Protein AF-U9TW60-F1 (afdb_monomer)

Secondary structure (DSSP, 8-state):
-------PPP-------HHHHHHHHHHHHHHHHHHHHHHHHHHHHHHHHHHHHHHHHHHHHHHHHHHHH-TTS--------TT--SPPPPP-GGGGT--TTTT--B-TTT-SBP-EE-TTTTT-EE-HHHHH-

Mean predicted aligned error: 20.77 Å

Sequence (133 aa):
MTEFLGEEFTPSNKNFDENDDATRLIKEIQDEINLESKYKDNLYELKEKKEQDFIELEKRYKEFKIHATNENISNKNNISISSLGPPPKPIDLSEFGLDDYDLNNWCCICNEDAIIKCRDCDGDLYCQSCFNE

Foldseek 3Di:
DDDDDDDDDDDPPPPPPVVVVVVVVVVVVVVVVVVCVVCVVVVVVVVVVVVVVVVVVVVVVVVVVVVVVPVPDDDPPDPPPVDPPDDDDPDDVVVVVDDPLNVQQAQPPPRDGFDDFDPVVVRHTHHPVVVVD

Organism: Rhizophagus irregularis (strain DAOM 181602 / DAOM 197198 / MUCL 43194) (NCBI:txid747089)

pLDDT: mean 77.1, std 18.36, range [36.38, 97.0]

Radius of gyration: 37.61 Å; Cα contacts (8 Å, |Δi|>4): 54; chains: 1; bounding box: 80×49×111 Å

Solvent-accessible surface area (backbone atoms only — not comparable to full-atom values): 8526 Å² total; per-residue (Å²): 143,83,85,80,92,75,84,80,81,81,81,82,80,74,78,77,57,62,66,58,55,54,50,50,52,53,49,53,53,52,53,50,52,51,51,48,62,70,45,46,61,60,52,49,53,52,50,52,50,52,51,50,55,50,54,52,50,52,52,52,50,51,51,51,52,49,57,70,69,51,80,80,69,85,81,90,68,91,67,90,72,87,74,76,66,81,78,80,73,81,78,61,60,68,80,73,68,56,49,86,70,68,74,60,56,38,10,80,87,78,66,46,71,31,83,43,67,38,80,90,56,88,56,44,34,24,26,79,64,77,69,72,107

Structure (mmCIF, N/CA/C/O backbone):
data_AF-U9TW60-F1
#
_entry.id   AF-U9TW60-F1
#
loop_
_atom_site.group_PDB
_atom_site.id
_atom_site.type_symbol
_atom_site.label_atom_id
_atom_site.label_alt_id
_atom_site.label_comp_id
_atom_site.label_asym_id
_atom_site.label_entity_id
_atom_site.label_seq_id
_atom_site.pdbx_PDB_ins_code
_atom_site.Cartn_x
_atom_site.Cartn_y
_atom_site.Cartn_z
_atom_site.occupancy
_atom_site.B_iso_or_equiv
_atom_site.auth_seq_id
_atom_site.auth_comp_id
_atom_site.auth_asym_id
_atom_site.auth_atom_id
_atom_site.pdbx_PDB_model_num
ATOM 1 N N . MET A 1 1 ? 51.961 2.702 -69.662 1.00 38.69 1 MET A N 1
ATOM 2 C CA . MET A 1 1 ? 51.393 3.959 -69.136 1.00 38.69 1 MET A CA 1
ATOM 3 C C . MET A 1 1 ? 50.435 3.551 -68.030 1.00 38.69 1 MET A C 1
ATOM 5 O O . MET A 1 1 ? 49.269 3.297 -68.286 1.00 38.69 1 MET A O 1
ATOM 9 N N . THR A 1 2 ? 50.990 3.327 -66.846 1.00 44.88 2 THR A N 1
ATOM 10 C CA . THR A 1 2 ? 50.302 2.863 -65.636 1.00 44.88 2 THR A CA 1
ATOM 11 C C . THR A 1 2 ? 51.109 3.391 -64.468 1.00 44.88 2 THR A C 1
ATOM 13 O O . THR A 1 2 ? 52.298 3.105 -64.436 1.00 44.88 2 THR A O 1
ATOM 16 N N . GLU A 1 3 ? 50.470 4.138 -63.571 1.00 41.22 3 GLU A N 1
ATOM 17 C CA . GLU A 1 3 ? 50.718 4.155 -62.119 1.00 41.22 3 GLU A CA 1
ATOM 18 C C . GLU A 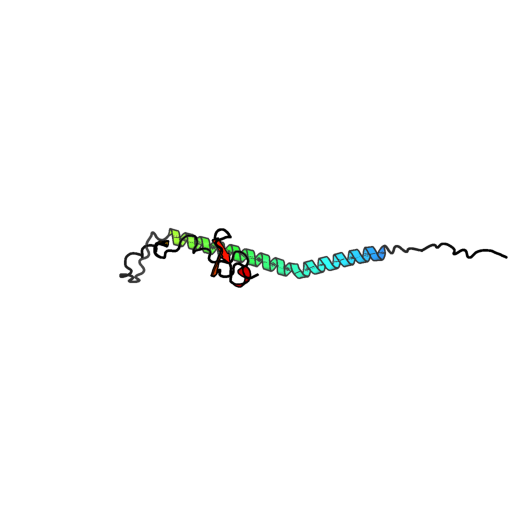1 3 ? 49.690 5.125 -61.500 1.00 41.22 3 GLU A C 1
ATOM 20 O O . GLU A 1 3 ? 49.639 6.294 -61.863 1.00 41.22 3 GLU A O 1
ATOM 25 N N . PHE A 1 4 ? 48.592 4.604 -60.944 1.00 36.38 4 PHE A N 1
ATOM 26 C CA . PHE A 1 4 ? 48.391 4.166 -59.550 1.00 36.38 4 PHE A CA 1
ATOM 27 C C . PHE A 1 4 ? 48.118 5.357 -58.610 1.00 36.38 4 PHE A C 1
ATOM 29 O O . PHE A 1 4 ? 49.025 6.071 -58.198 1.00 36.38 4 PHE A O 1
ATOM 36 N N . LEU A 1 5 ? 46.831 5.569 -58.304 1.00 48.19 5 LEU A N 1
ATOM 37 C CA . LEU A 1 5 ? 46.342 6.508 -57.292 1.00 48.19 5 LEU A CA 1
ATOM 38 C C . LEU A 1 5 ? 46.751 5.991 -55.905 1.00 48.19 5 LEU A C 1
ATOM 40 O O . LEU A 1 5 ? 46.141 5.058 -55.389 1.00 48.19 5 LEU A O 1
ATOM 44 N N . GLY A 1 6 ? 47.805 6.570 -55.333 1.00 42.38 6 GLY A N 1
ATOM 45 C CA . GLY A 1 6 ? 48.155 6.404 -53.926 1.00 42.38 6 GLY A CA 1
ATOM 46 C C . GLY A 1 6 ? 47.507 7.511 -53.101 1.00 42.38 6 GLY A C 1
ATOM 47 O O . GLY A 1 6 ? 47.947 8.655 -53.160 1.00 42.38 6 GLY A O 1
ATOM 48 N N . GLU A 1 7 ? 46.456 7.177 -52.355 1.00 47.22 7 GLU A N 1
ATOM 49 C CA . GLU A 1 7 ? 45.960 8.000 -51.250 1.00 47.22 7 GLU A CA 1
ATOM 50 C C . GLU A 1 7 ? 47.011 7.994 -50.132 1.00 47.22 7 GLU A C 1
ATOM 52 O O . GLU A 1 7 ? 47.305 6.949 -49.545 1.00 47.22 7 GLU A O 1
ATOM 57 N N . GLU A 1 8 ? 47.618 9.149 -49.855 1.00 45.94 8 GLU A N 1
ATOM 58 C CA . GLU A 1 8 ? 48.564 9.287 -48.751 1.00 45.94 8 GLU A CA 1
ATOM 59 C C . GLU A 1 8 ? 47.836 9.295 -47.400 1.00 45.94 8 GLU A C 1
ATOM 61 O O . GLU A 1 8 ? 46.918 10.074 -47.138 1.00 45.94 8 GLU A O 1
ATOM 66 N N . PHE A 1 9 ? 48.287 8.383 -46.542 1.00 41.06 9 PHE A N 1
ATOM 67 C CA . 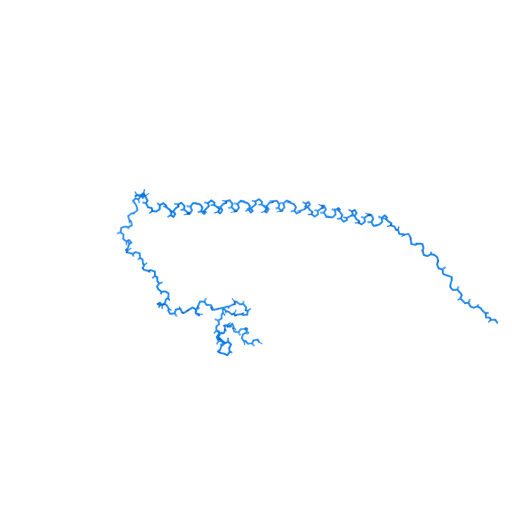PHE A 1 9 ? 47.894 8.214 -45.152 1.00 41.06 9 PHE A CA 1
ATOM 68 C C . PHE A 1 9 ? 48.180 9.470 -44.306 1.00 41.06 9 PHE A C 1
ATOM 70 O O . PHE A 1 9 ? 49.203 10.135 -44.436 1.00 41.06 9 PHE A O 1
ATOM 77 N N . THR A 1 10 ? 47.255 9.736 -43.385 1.00 45.56 10 THR A N 1
ATOM 78 C CA . THR A 1 10 ? 47.138 10.906 -42.499 1.00 45.56 10 THR A CA 1
ATOM 79 C C . THR A 1 10 ? 48.338 11.165 -41.572 1.00 45.56 10 THR A C 1
ATOM 81 O O . THR A 1 10 ? 49.022 10.222 -41.174 1.00 45.56 10 THR A O 1
ATOM 84 N N . PRO A 1 11 ? 48.359 12.351 -40.939 1.00 41.97 11 PRO A N 1
ATOM 85 C CA . PRO A 1 11 ? 48.310 12.371 -39.482 1.00 41.97 11 PRO A CA 1
ATOM 86 C C . PRO A 1 11 ? 47.041 13.087 -39.028 1.00 41.97 11 PRO A C 1
ATOM 88 O O . PRO A 1 11 ? 46.927 14.310 -39.095 1.00 41.97 11 PRO A O 1
ATOM 91 N N . SER A 1 12 ? 46.067 12.308 -38.553 1.00 43.59 12 SER A N 1
ATOM 92 C CA . SER A 1 12 ? 44.940 12.841 -37.797 1.00 43.59 12 SER A CA 1
ATOM 93 C C . SER A 1 12 ? 45.514 13.411 -36.502 1.00 43.59 12 SER A C 1
ATOM 95 O O . SER A 1 12 ? 45.811 12.669 -35.566 1.00 43.59 12 SER A O 1
ATOM 97 N N . ASN A 1 13 ? 45.721 14.725 -36.472 1.00 48.62 13 ASN A N 1
ATOM 98 C CA . ASN A 1 13 ? 46.100 15.454 -35.274 1.00 48.62 13 ASN A CA 1
ATOM 99 C C . ASN A 1 13 ? 44.885 15.449 -34.337 1.00 48.62 13 ASN A C 1
ATOM 101 O O . ASN A 1 13 ? 44.030 16.331 -34.387 1.00 48.62 13 ASN A O 1
ATOM 105 N N . LYS A 1 14 ? 44.738 14.369 -33.565 1.00 52.47 14 LYS A N 1
ATOM 106 C CA . LYS A 1 14 ? 43.780 14.310 -32.468 1.00 52.47 14 LYS A CA 1
ATOM 107 C C . LYS A 1 14 ? 44.343 15.214 -31.380 1.00 52.47 14 LYS A C 1
ATOM 109 O O . LYS A 1 14 ? 45.107 14.750 -30.539 1.00 52.47 14 LYS A O 1
ATOM 114 N N . ASN A 1 15 ? 43.983 16.495 -31.426 1.00 51.34 15 ASN A N 1
ATOM 115 C CA . ASN A 1 15 ? 43.966 17.312 -30.223 1.00 51.34 15 ASN A CA 1
ATOM 116 C C . ASN A 1 15 ? 43.018 16.588 -29.260 1.00 51.34 15 ASN A C 1
ATOM 118 O O . ASN A 1 15 ? 41.800 16.665 -29.392 1.00 51.34 15 ASN A O 1
ATOM 122 N N . PHE A 1 16 ? 43.574 15.751 -28.387 1.00 51.25 16 PHE A N 1
ATOM 123 C CA . PHE A 1 16 ? 42.866 15.307 -27.202 1.00 51.25 16 PHE A CA 1
ATOM 124 C C . PHE A 1 16 ? 42.791 16.554 -26.325 1.00 51.25 16 PHE A C 1
ATOM 126 O O . PHE A 1 16 ? 43.741 16.873 -25.615 1.00 51.25 16 PHE A O 1
ATOM 133 N N . ASP A 1 17 ? 41.714 17.324 -26.479 1.00 59.38 17 ASP A N 1
ATOM 134 C CA . ASP A 1 17 ? 41.441 18.494 -25.652 1.00 59.38 17 ASP A CA 1
ATOM 135 C C . ASP A 1 17 ? 41.122 18.008 -24.231 1.00 59.38 17 ASP A C 1
ATOM 137 O O . ASP A 1 17 ? 39.972 17.851 -23.836 1.00 59.38 17 ASP A O 1
ATOM 141 N N . GLU A 1 18 ? 42.163 17.745 -23.437 1.00 58.50 18 GLU A N 1
ATOM 142 C CA . GLU A 1 18 ? 42.064 17.475 -21.993 1.00 58.50 18 GLU A CA 1
ATOM 143 C C . GLU A 1 18 ? 41.275 18.581 -21.265 1.00 58.50 18 GLU A C 1
ATOM 145 O O . GLU A 1 18 ? 40.637 18.336 -20.242 1.00 58.50 18 GLU A O 1
ATOM 150 N N . ASN A 1 19 ? 41.251 19.790 -21.839 1.00 61.62 19 ASN A N 1
ATOM 151 C CA . ASN A 1 19 ? 40.434 20.911 -21.382 1.00 61.62 19 ASN A CA 1
ATOM 152 C C . ASN A 1 19 ? 38.925 20.637 -21.474 1.00 61.62 19 ASN A C 1
ATOM 154 O O . ASN A 1 19 ? 38.187 21.097 -20.602 1.00 61.62 19 ASN A O 1
ATOM 158 N N . ASP A 1 20 ? 38.456 19.876 -22.464 1.00 75.06 20 ASP A N 1
ATOM 159 C CA . ASP A 1 20 ? 37.037 19.529 -22.603 1.00 75.06 20 ASP A CA 1
ATOM 160 C C . ASP A 1 20 ? 36.614 18.495 -21.555 1.00 75.06 20 ASP A C 1
ATOM 162 O O . ASP A 1 20 ? 35.508 18.574 -21.015 1.00 75.06 20 ASP A O 1
ATOM 166 N N . ASP A 1 21 ? 37.501 17.554 -21.215 1.00 84.12 21 ASP A N 1
ATOM 167 C CA . ASP A 1 21 ? 37.245 16.565 -20.165 1.00 84.12 21 ASP A CA 1
ATOM 168 C C . ASP A 1 21 ? 37.255 17.212 -18.773 1.00 84.12 21 ASP A C 1
ATOM 170 O O . ASP A 1 21 ? 36.310 17.062 -17.998 1.00 84.12 21 ASP A O 1
ATOM 174 N N . ALA A 1 22 ? 38.264 18.043 -18.487 1.00 85.94 22 ALA A N 1
ATOM 175 C CA . ALA A 1 22 ? 38.323 18.806 -17.243 1.00 85.94 22 ALA A CA 1
ATOM 176 C C . ALA A 1 22 ? 37.107 19.739 -17.087 1.00 85.94 22 ALA A C 1
ATOM 178 O O . ALA A 1 22 ? 36.520 19.819 -16.009 1.00 85.94 22 ALA A O 1
ATOM 179 N N . THR A 1 23 ? 36.674 20.398 -18.166 1.00 88.31 23 THR A N 1
ATOM 180 C CA . THR A 1 23 ? 35.490 21.273 -18.150 1.00 88.31 23 THR A CA 1
ATOM 181 C C . THR A 1 23 ? 34.200 20.481 -17.948 1.00 88.31 23 THR A C 1
ATOM 183 O O . THR A 1 23 ? 33.320 20.923 -17.207 1.00 88.31 23 THR A O 1
ATOM 186 N N . ARG A 1 24 ? 34.082 19.293 -18.554 1.00 91.75 24 ARG A N 1
ATOM 187 C CA . ARG A 1 24 ? 32.947 18.386 -18.339 1.00 91.75 24 ARG A CA 1
ATOM 188 C C . ARG A 1 24 ? 32.843 17.961 -16.877 1.00 91.75 24 ARG A C 1
ATOM 190 O O . ARG A 1 24 ? 31.760 18.068 -16.310 1.00 91.75 24 ARG A O 1
ATOM 197 N N . LEU A 1 25 ? 33.956 17.551 -16.271 1.00 92.44 25 LEU A N 1
ATOM 198 C CA . LEU A 1 25 ? 34.003 17.155 -14.862 1.00 92.44 25 LEU A CA 1
ATOM 199 C C . LEU A 1 25 ? 33.654 18.322 -13.929 1.00 92.44 25 LEU A C 1
ATOM 201 O O . LEU A 1 25 ? 32.874 18.155 -12.997 1.00 92.44 25 LEU A O 1
ATOM 205 N N . ILE A 1 26 ? 34.172 19.525 -14.198 1.00 93.50 26 ILE A N 1
ATOM 206 C CA . ILE A 1 26 ? 33.826 20.728 -13.421 1.00 93.50 26 ILE A CA 1
ATOM 207 C C . ILE A 1 26 ? 32.324 21.009 -13.497 1.00 93.50 26 ILE A C 1
ATOM 209 O O . ILE A 1 26 ? 31.705 21.321 -12.480 1.00 93.50 26 ILE A O 1
ATOM 213 N N . LYS A 1 27 ? 31.736 20.891 -14.690 1.00 94.12 27 LYS A N 1
ATOM 214 C CA . LYS A 1 27 ? 30.306 21.111 -14.892 1.00 94.12 27 LYS A CA 1
ATOM 215 C C . LYS A 1 27 ? 29.461 20.086 -14.136 1.00 94.12 27 LYS A C 1
ATOM 217 O O . LYS A 1 27 ? 28.504 20.471 -13.477 1.00 94.12 27 LYS A O 1
ATOM 222 N N . GLU A 1 28 ? 29.839 18.814 -14.185 1.00 95.06 28 GLU A N 1
ATOM 223 C CA . GLU A 1 28 ? 29.159 17.744 -13.450 1.00 95.06 28 GLU A CA 1
ATOM 224 C C . GLU A 1 28 ? 29.176 17.998 -11.935 1.00 95.06 28 GLU A C 1
ATOM 226 O O . GLU A 1 28 ? 28.131 17.949 -11.290 1.00 95.06 28 GLU A O 1
ATOM 231 N N . ILE A 1 29 ? 30.328 18.399 -11.385 1.00 95.81 29 ILE A N 1
ATOM 232 C CA . ILE A 1 29 ? 30.459 18.772 -9.968 1.00 95.81 29 ILE A CA 1
ATOM 233 C C . ILE A 1 29 ? 29.569 19.980 -9.624 1.00 95.81 29 ILE A C 1
ATOM 235 O O . ILE A 1 29 ? 28.931 20.011 -8.572 1.00 95.81 29 ILE A O 1
ATOM 239 N N . GLN A 1 30 ? 29.512 20.996 -10.490 1.00 95.94 30 GLN A N 1
ATOM 240 C CA . GLN A 1 30 ? 28.658 22.171 -10.277 1.00 95.94 30 GLN A CA 1
ATOM 241 C C . GLN A 1 30 ? 27.168 21.816 -10.290 1.00 95.94 30 GLN A C 1
ATOM 243 O O . GLN A 1 30 ? 26.410 22.326 -9.460 1.00 95.94 30 GLN A O 1
ATOM 248 N N . ASP A 1 31 ? 26.757 20.943 -11.208 1.00 95.00 31 ASP A N 1
ATOM 249 C CA . ASP A 1 31 ? 25.381 20.466 -11.311 1.00 95.00 31 ASP A CA 1
ATOM 250 C C . ASP A 1 31 ? 24.994 19.637 -10.072 1.00 95.00 31 ASP A C 1
ATOM 252 O O . ASP A 1 31 ? 23.893 19.816 -9.543 1.00 95.00 31 ASP A O 1
ATOM 256 N N . GLU A 1 32 ? 25.907 18.813 -9.543 1.00 92.94 32 GLU A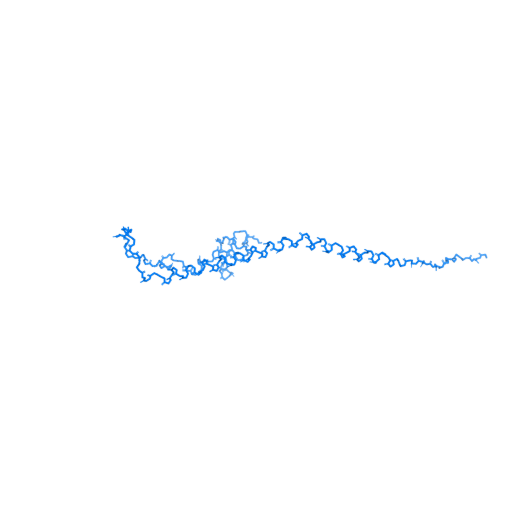 N 1
ATOM 257 C CA . GLU A 1 32 ? 25.709 18.053 -8.300 1.00 92.94 32 GLU A CA 1
ATOM 258 C C . GLU A 1 32 ? 25.540 18.972 -7.080 1.00 92.94 32 GLU A C 1
ATOM 260 O O . GLU A 1 32 ? 24.564 18.838 -6.338 1.00 92.94 32 GLU A O 1
ATOM 265 N N . ILE A 1 33 ? 26.414 19.975 -6.917 1.00 94.75 33 ILE A N 1
ATOM 266 C CA . ILE A 1 33 ? 26.310 20.969 -5.832 1.00 94.75 33 ILE A CA 1
ATOM 267 C C . ILE A 1 33 ? 24.976 21.722 -5.904 1.00 94.75 33 ILE A C 1
ATOM 269 O O . ILE A 1 33 ? 24.340 21.985 -4.880 1.00 94.75 33 ILE A O 1
ATOM 273 N N . ASN A 1 34 ? 24.536 22.081 -7.111 1.00 93.81 34 ASN A N 1
ATOM 274 C CA . ASN A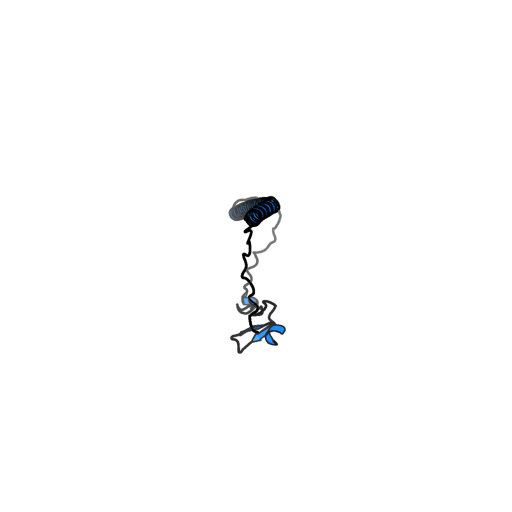 1 34 ? 23.275 22.787 -7.315 1.00 93.81 34 ASN A CA 1
ATOM 275 C C . ASN A 1 34 ? 22.072 21.896 -6.965 1.00 93.81 34 ASN A C 1
ATOM 277 O O . ASN A 1 34 ? 21.149 22.339 -6.275 1.00 93.81 34 ASN A O 1
ATOM 281 N N . LEU A 1 35 ? 22.102 20.622 -7.373 1.00 90.19 35 LEU A N 1
ATOM 282 C CA . LEU A 1 35 ? 21.088 19.645 -6.982 1.00 90.19 35 LEU A CA 1
ATOM 283 C C . LEU A 1 35 ? 21.020 19.497 -5.460 1.00 90.19 35 LEU A C 1
ATOM 285 O O . LEU A 1 35 ? 19.930 19.581 -4.890 1.00 90.19 35 LEU A O 1
ATOM 289 N N . GLU A 1 36 ? 22.166 19.320 -4.801 1.00 88.56 36 GLU A N 1
ATOM 290 C CA . GLU A 1 36 ? 22.226 19.192 -3.347 1.00 88.56 36 GLU A CA 1
ATOM 291 C C . GLU A 1 36 ? 21.659 20.446 -2.678 1.00 88.56 36 GLU A C 1
ATOM 293 O O . GLU A 1 36 ? 20.762 20.339 -1.845 1.00 88.56 36 GLU A O 1
ATOM 298 N N . SER A 1 37 ? 22.081 21.640 -3.103 1.00 88.62 37 SER A N 1
ATOM 299 C CA . SER A 1 37 ? 21.562 22.903 -2.569 1.00 88.62 37 SER A CA 1
ATOM 300 C C . SER A 1 37 ? 20.047 23.030 -2.727 1.00 88.62 37 SER A C 1
ATOM 302 O O . SER A 1 37 ? 19.385 23.525 -1.819 1.00 88.62 37 SER A O 1
ATOM 304 N N . LYS A 1 38 ? 19.485 22.595 -3.859 1.00 87.88 38 LYS A N 1
ATOM 305 C CA . LYS A 1 38 ? 18.048 22.705 -4.138 1.00 87.88 38 LYS A CA 1
ATOM 306 C C . LYS A 1 38 ? 17.197 21.774 -3.271 1.00 87.88 38 LYS A C 1
ATOM 308 O O . LYS A 1 38 ? 16.068 22.122 -2.930 1.00 87.88 38 LYS A O 1
ATOM 313 N N . TYR A 1 39 ? 17.699 20.585 -2.944 1.00 87.75 39 TYR A N 1
ATOM 314 C CA . TYR A 1 39 ? 16.932 19.578 -2.201 1.00 87.75 39 TYR A CA 1
ATOM 315 C C . TYR A 1 39 ? 17.301 19.476 -0.718 1.00 87.75 39 TYR A C 1
ATOM 317 O O . TYR A 1 39 ? 16.563 18.847 0.040 1.00 87.75 39 TYR A O 1
ATOM 325 N N . LYS A 1 40 ? 18.390 20.113 -0.278 1.00 87.38 40 LYS A N 1
ATOM 326 C CA . LYS A 1 40 ? 18.850 20.095 1.115 1.00 87.38 40 LYS A CA 1
ATOM 327 C C . LYS A 1 40 ? 17.810 20.634 2.094 1.00 87.38 40 LYS A C 1
ATOM 329 O O . LYS A 1 40 ? 17.574 19.989 3.115 1.00 87.38 40 LYS A O 1
ATOM 334 N N . ASP A 1 41 ? 17.163 21.747 1.763 1.00 80.12 41 ASP A N 1
ATOM 335 C CA . ASP A 1 41 ? 16.163 22.370 2.637 1.00 80.12 41 ASP A CA 1
ATOM 336 C C . ASP A 1 41 ? 14.909 21.491 2.756 1.00 80.12 41 ASP A C 1
ATOM 338 O O . ASP A 1 41 ? 14.485 21.175 3.865 1.00 80.12 41 ASP A O 1
ATOM 342 N N . ASN A 1 42 ? 14.409 20.964 1.629 1.00 86.25 42 ASN A N 1
ATOM 343 C CA . ASN A 1 42 ? 13.291 20.010 1.607 1.00 86.25 42 ASN A CA 1
ATOM 344 C C . ASN A 1 42 ? 13.594 18.744 2.427 1.00 86.25 42 ASN A C 1
ATOM 346 O O . ASN A 1 42 ? 12.725 18.206 3.111 1.00 86.25 42 ASN A O 1
ATOM 350 N N . LEU A 1 43 ? 14.833 18.245 2.361 1.00 87.62 43 LEU A N 1
ATOM 351 C CA . LEU A 1 43 ? 15.250 17.064 3.113 1.00 87.62 43 LEU A CA 1
ATOM 352 C C . LEU A 1 43 ? 15.367 17.353 4.615 1.00 87.62 43 LEU A C 1
ATOM 354 O O . LEU A 1 43 ? 15.061 16.476 5.425 1.00 87.62 43 LEU A O 1
ATOM 358 N N . TYR A 1 44 ? 15.824 18.549 4.994 1.00 84.50 44 TYR A N 1
ATOM 359 C CA . TYR A 1 44 ? 15.905 18.969 6.392 1.00 84.50 44 TYR A CA 1
ATOM 360 C C . TYR A 1 44 ? 14.508 19.150 6.994 1.00 84.50 44 TYR A C 1
ATOM 362 O O . TYR A 1 44 ? 14.223 18.572 8.040 1.00 84.50 44 TYR A O 1
ATOM 370 N N . 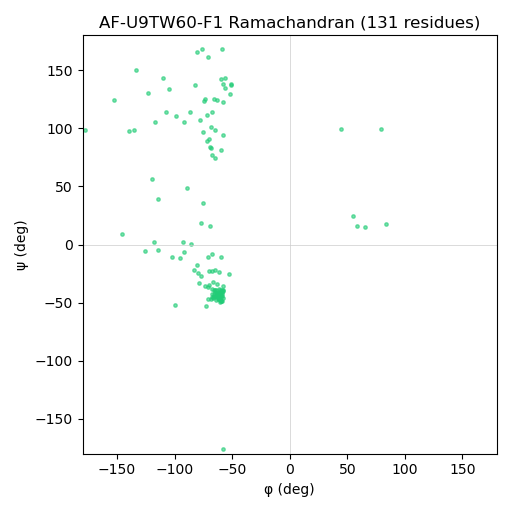GLU A 1 45 ? 13.615 19.841 6.286 1.00 85.69 45 GLU A N 1
ATOM 371 C CA . GLU A 1 45 ? 12.224 20.051 6.698 1.00 85.69 45 GLU A CA 1
ATOM 372 C C . GLU A 1 45 ? 11.465 18.721 6.837 1.00 85.69 45 GLU A C 1
ATOM 374 O O . GLU A 1 45 ? 10.760 18.494 7.820 1.00 85.69 45 GLU A O 1
ATOM 379 N N . LEU A 1 46 ? 11.676 17.775 5.913 1.00 88.94 46 LEU A N 1
ATOM 380 C CA . LEU A 1 46 ? 11.085 16.438 6.007 1.00 88.94 46 LEU A CA 1
ATOM 381 C C . LEU A 1 46 ? 11.604 15.652 7.222 1.00 88.94 46 LEU A C 1
ATOM 383 O O . LEU A 1 46 ? 10.837 14.935 7.868 1.00 88.94 46 LEU A O 1
ATOM 387 N N . LYS A 1 47 ? 12.902 15.771 7.536 1.00 92.38 47 LYS A N 1
ATOM 388 C CA . LYS A 1 47 ? 13.498 15.142 8.725 1.00 92.38 47 LYS A CA 1
ATOM 389 C C . LYS A 1 47 ? 12.940 15.744 10.010 1.00 92.38 47 LYS A C 1
ATOM 391 O O . LYS A 1 47 ? 12.583 14.986 10.906 1.00 92.38 47 LYS A O 1
ATOM 396 N N . GLU A 1 48 ? 12.832 17.068 10.083 1.00 92.94 48 GLU A N 1
ATOM 397 C CA . GLU A 1 48 ? 12.262 17.765 11.236 1.00 92.94 48 GLU A CA 1
ATOM 398 C C . GLU A 1 48 ? 10.796 17.378 11.443 1.00 92.94 48 GLU A C 1
ATOM 400 O O . GLU A 1 48 ? 10.414 16.993 12.546 1.00 92.94 48 GLU A O 1
ATOM 405 N N . LYS A 1 49 ? 9.994 17.370 10.374 1.00 93.50 49 LYS A N 1
ATOM 406 C CA . LYS A 1 49 ? 8.594 16.944 10.438 1.00 93.50 49 LYS A CA 1
ATOM 407 C C . LYS A 1 49 ? 8.454 15.512 10.952 1.00 93.50 49 LYS A C 1
ATOM 409 O O . LYS A 1 49 ? 7.654 15.259 11.844 1.00 93.50 49 LYS A O 1
ATOM 414 N N . LYS A 1 50 ? 9.269 14.588 10.438 1.00 94.88 50 LYS A N 1
ATOM 415 C CA . LYS A 1 50 ? 9.263 13.190 10.886 1.00 94.88 50 LYS A CA 1
ATOM 416 C C . LYS A 1 50 ? 9.613 13.056 12.372 1.00 94.88 50 LYS A C 1
ATOM 418 O O . LYS A 1 50 ? 9.030 12.215 13.052 1.00 94.88 50 LYS A O 1
ATOM 423 N N . GLU A 1 51 ? 10.554 13.858 12.864 1.00 95.81 51 GLU A N 1
ATOM 424 C CA . GLU A 1 51 ? 10.917 13.886 14.284 1.00 95.81 51 GLU A CA 1
ATOM 425 C C . GLU A 1 51 ? 9.751 14.397 15.144 1.00 95.81 51 GLU A C 1
ATOM 427 O O . GLU A 1 51 ? 9.407 13.773 16.146 1.00 95.81 51 GLU A O 1
ATOM 432 N N . GLN A 1 52 ? 9.086 15.478 14.723 1.00 95.00 52 GLN A N 1
ATOM 433 C CA . GLN A 1 52 ? 7.913 16.007 15.428 1.00 95.00 52 GLN A CA 1
ATOM 434 C C . GLN A 1 52 ? 6.766 14.993 15.473 1.00 95.00 52 GLN A C 1
ATOM 436 O O . GLN A 1 52 ? 6.221 14.736 16.548 1.00 95.00 52 GLN A O 1
ATOM 441 N N . ASP A 1 53 ? 6.457 14.363 14.338 1.00 95.69 53 ASP A N 1
ATOM 442 C CA . ASP A 1 53 ? 5.417 13.336 14.242 1.00 95.69 53 ASP A CA 1
ATOM 443 C C . ASP A 1 53 ? 5.719 12.155 15.188 1.00 95.69 53 ASP A C 1
ATOM 445 O O . ASP A 1 53 ? 4.821 11.620 15.845 1.00 95.69 53 ASP A O 1
ATOM 449 N N . PHE A 1 54 ? 6.993 11.761 15.305 1.00 97.00 54 PHE A N 1
ATOM 450 C CA . PHE A 1 54 ? 7.421 10.698 16.215 1.00 97.00 54 PHE A CA 1
ATOM 451 C C . PHE A 1 54 ? 7.247 11.088 17.692 1.00 97.00 54 PHE A C 1
ATOM 453 O O . PHE A 1 54 ? 6.689 10.310 18.472 1.00 97.00 54 PHE A O 1
ATOM 460 N N . ILE A 1 55 ? 7.670 12.298 18.074 1.00 96.62 55 ILE A N 1
ATOM 461 C CA . ILE A 1 55 ? 7.530 12.822 19.442 1.00 96.62 55 ILE A CA 1
ATOM 462 C C . ILE A 1 55 ? 6.050 12.923 19.840 1.00 96.62 55 ILE A C 1
ATOM 464 O O . ILE A 1 55 ? 5.670 12.517 20.945 1.00 96.62 55 ILE A O 1
ATOM 468 N N . GLU A 1 56 ? 5.200 13.443 18.952 1.00 96.56 56 GLU A N 1
ATOM 469 C CA . GLU A 1 56 ? 3.760 13.568 19.193 1.00 96.56 56 GLU A CA 1
ATOM 470 C C . GLU A 1 56 ? 3.108 12.197 19.403 1.00 96.56 56 GLU A C 1
ATOM 472 O O . GLU A 1 56 ? 2.353 12.001 20.365 1.00 96.56 56 GLU A O 1
ATOM 477 N N . LEU A 1 57 ? 3.436 11.226 18.547 1.00 95.50 57 LEU A N 1
ATOM 478 C CA . LEU A 1 57 ? 2.907 9.871 18.649 1.00 95.50 57 LEU A CA 1
ATOM 479 C C . LEU A 1 57 ? 3.318 9.200 19.965 1.00 95.50 57 LEU A C 1
ATOM 481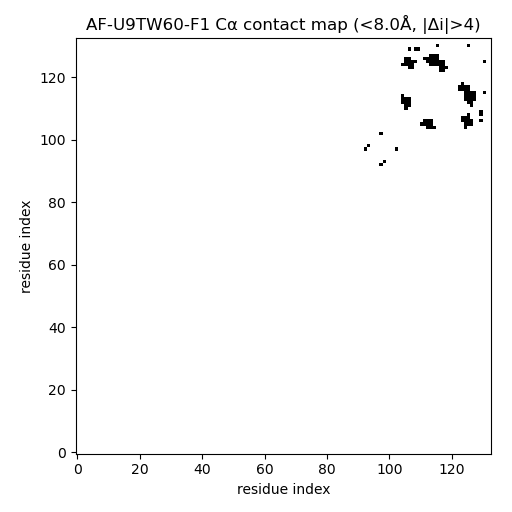 O O . LEU A 1 57 ? 2.483 8.582 20.633 1.00 95.50 57 LEU A O 1
ATOM 485 N N . GLU A 1 58 ? 4.580 9.350 20.375 1.00 95.38 58 GLU A N 1
ATOM 486 C CA . GLU A 1 58 ? 5.070 8.793 21.636 1.00 95.38 58 GLU A CA 1
ATOM 487 C C . GLU A 1 58 ? 4.349 9.416 22.841 1.00 95.38 58 GLU A C 1
ATOM 489 O O . GLU A 1 58 ? 3.951 8.706 23.772 1.00 95.38 58 GLU A O 1
ATOM 494 N N . LYS A 1 59 ? 4.125 10.735 22.817 1.00 95.38 59 LYS A N 1
ATOM 495 C CA . LYS A 1 59 ? 3.362 11.436 23.853 1.00 95.38 59 LYS A CA 1
ATOM 496 C C . LYS A 1 59 ? 1.932 10.905 23.938 1.00 95.38 59 LYS A C 1
ATOM 498 O O . LYS A 1 59 ? 1.494 10.525 25.024 1.00 95.38 59 LYS A O 1
ATOM 503 N N . ARG A 1 60 ? 1.239 10.795 22.802 1.00 94.50 60 ARG A N 1
ATOM 504 C CA . ARG A 1 60 ? -0.135 10.277 22.740 1.00 94.50 60 ARG A CA 1
ATOM 505 C C . ARG A 1 60 ? -0.227 8.837 23.243 1.00 94.50 60 ARG A C 1
ATOM 507 O O . ARG A 1 60 ? -1.164 8.493 23.959 1.00 94.50 60 ARG A O 1
ATOM 514 N N . TYR A 1 61 ? 0.758 8.002 22.919 1.00 93.81 61 TYR A N 1
ATOM 515 C CA . TYR A 1 61 ? 0.824 6.629 23.416 1.00 93.81 61 TYR A CA 1
ATOM 516 C C . TYR A 1 61 ? 1.032 6.570 24.937 1.00 93.81 61 TYR A C 1
ATOM 518 O O . TYR A 1 61 ? 0.369 5.792 25.625 1.00 93.81 61 TYR A O 1
ATOM 526 N N . LYS A 1 62 ? 1.912 7.419 25.487 1.00 92.44 62 LYS A N 1
ATOM 527 C CA . LYS A 1 62 ? 2.128 7.532 26.940 1.00 92.44 62 LYS A CA 1
ATOM 528 C C . LYS A 1 62 ? 0.866 8.002 27.662 1.00 92.44 62 LYS A C 1
ATOM 530 O O . LYS A 1 62 ? 0.499 7.402 28.669 1.00 92.44 62 LYS A O 1
ATOM 535 N N . GLU A 1 63 ? 0.181 9.014 27.136 1.00 89.12 63 GLU A N 1
ATOM 536 C CA . GLU A 1 63 ? -1.098 9.495 27.672 1.00 89.12 63 GLU A CA 1
ATOM 537 C C . GLU A 1 63 ? -2.156 8.387 27.658 1.00 89.12 63 GLU A C 1
ATOM 539 O O . GLU A 1 63 ? -2.762 8.103 28.691 1.00 89.12 63 GLU A O 1
ATOM 544 N N . PHE A 1 64 ? -2.318 7.691 26.529 1.00 84.69 64 PHE A N 1
ATOM 545 C CA . PHE A 1 64 ? -3.260 6.578 26.412 1.00 84.69 64 PHE A CA 1
ATOM 546 C C . PHE A 1 64 ? -2.963 5.462 27.422 1.00 84.69 64 PHE A C 1
ATOM 548 O O . PHE A 1 64 ? -3.869 4.968 28.091 1.00 84.69 64 PHE A O 1
ATOM 555 N N . LYS A 1 65 ? -1.685 5.111 27.600 1.00 85.56 65 LYS A N 1
ATOM 556 C CA . LYS A 1 65 ? -1.260 4.113 28.587 1.00 85.56 65 LYS A CA 1
ATOM 557 C C . LYS A 1 65 ? -1.573 4.550 30.020 1.00 85.56 65 LYS A C 1
ATOM 559 O O . LYS A 1 65 ? -2.045 3.730 30.798 1.00 85.56 65 LYS A O 1
ATOM 564 N N . ILE A 1 66 ? -1.354 5.823 30.359 1.00 75.12 66 ILE A N 1
ATOM 565 C CA . ILE A 1 66 ? -1.675 6.383 31.681 1.00 75.12 66 ILE A CA 1
ATOM 566 C C . ILE A 1 66 ? -3.187 6.337 31.937 1.00 75.12 66 ILE A C 1
ATOM 568 O O . ILE A 1 66 ? -3.614 5.918 33.014 1.00 75.12 66 ILE A O 1
ATOM 572 N N . HIS A 1 67 ? -4.003 6.717 30.951 1.00 66.06 67 HIS A N 1
ATOM 573 C CA . HIS A 1 67 ? -5.462 6.659 31.056 1.00 66.06 67 HIS A CA 1
ATOM 574 C C . HIS A 1 67 ? -5.983 5.222 31.196 1.00 66.06 67 HIS A C 1
ATOM 576 O O . HIS A 1 67 ? -6.846 4.985 32.036 1.00 66.06 67 HIS A O 1
ATOM 582 N N . ALA A 1 68 ? -5.392 4.256 30.485 1.00 63.28 68 ALA A N 1
ATOM 583 C CA . ALA A 1 68 ? -5.718 2.837 30.631 1.00 63.28 68 ALA A CA 1
ATOM 584 C C . ALA A 1 68 ? -5.316 2.260 32.005 1.00 63.28 68 ALA A C 1
ATOM 586 O O . ALA A 1 68 ? -5.994 1.382 32.531 1.00 63.28 68 ALA A O 1
ATOM 587 N N . THR A 1 69 ? -4.232 2.749 32.622 1.00 59.84 69 THR A N 1
ATOM 588 C CA . THR A 1 69 ? -3.798 2.287 33.955 1.00 59.84 69 THR A CA 1
ATOM 589 C C . THR A 1 69 ? -4.530 2.962 35.117 1.00 59.84 69 THR A C 1
ATOM 591 O O . THR A 1 69 ? -4.578 2.403 36.211 1.00 59.84 69 THR A O 1
ATOM 594 N N . ASN A 1 70 ? -5.110 4.147 34.901 1.00 58.09 70 ASN A N 1
ATOM 595 C CA . ASN A 1 70 ? -5.736 4.953 35.954 1.00 58.09 70 ASN A CA 1
ATOM 596 C C . ASN A 1 70 ? -7.245 4.705 36.138 1.00 58.09 70 ASN A C 1
ATOM 598 O O . ASN A 1 70 ? -7.847 5.308 37.027 1.00 58.09 70 ASN A O 1
ATOM 602 N N . GLU A 1 71 ? -7.860 3.777 35.396 1.00 53.59 71 GLU A N 1
ATOM 603 C CA . GLU A 1 71 ? -9.272 3.387 35.576 1.00 53.59 71 GLU A CA 1
ATOM 604 C C . GLU A 1 7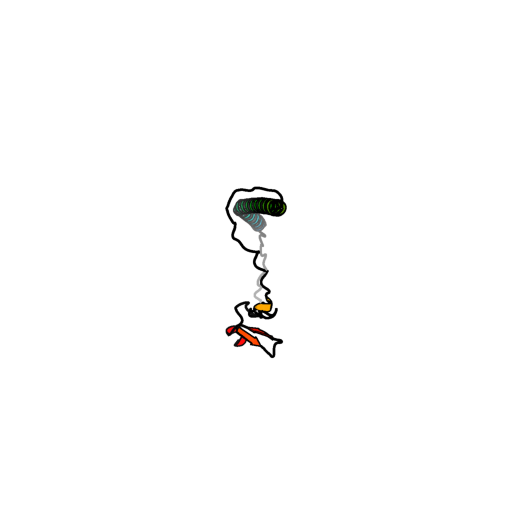1 ? -9.577 2.618 36.883 1.00 53.59 71 GLU A C 1
ATOM 606 O O . GLU A 1 71 ? -10.660 2.061 37.033 1.00 53.59 71 GLU A O 1
ATOM 611 N N . ASN A 1 72 ? -8.689 2.637 37.887 1.00 58.66 72 ASN A N 1
ATOM 612 C CA . ASN A 1 72 ? -8.974 2.044 39.199 1.00 58.66 72 ASN A CA 1
ATOM 613 C C . ASN A 1 72 ? -8.981 2.989 40.413 1.00 58.66 72 ASN A C 1
ATOM 615 O O . ASN A 1 72 ? -9.257 2.499 41.505 1.00 58.66 72 ASN A O 1
ATOM 619 N N . ILE A 1 73 ? -8.775 4.316 40.309 1.00 56.66 73 ILE A N 1
ATOM 620 C CA . ILE A 1 73 ? -8.952 5.207 41.483 1.00 56.66 73 ILE A CA 1
ATOM 621 C C . ILE A 1 73 ? -9.630 6.544 41.126 1.00 56.66 73 ILE A C 1
ATOM 623 O O . ILE A 1 73 ? -8.996 7.516 40.737 1.00 56.66 73 ILE A O 1
ATOM 627 N N . SER A 1 74 ? -10.947 6.561 41.362 1.00 56.53 74 SER A N 1
ATOM 628 C CA . SER A 1 74 ? -11.784 7.673 41.847 1.00 56.53 74 SER A CA 1
ATOM 629 C C . SER A 1 74 ? -11.590 9.071 41.246 1.00 56.53 74 SER A C 1
ATOM 631 O O . SER A 1 74 ? -10.841 9.883 41.774 1.00 56.53 74 SER A O 1
ATOM 633 N N . ASN A 1 75 ? -12.469 9.433 40.309 1.00 48.25 75 ASN A N 1
ATOM 634 C CA . ASN A 1 75 ? -13.089 10.758 40.321 1.00 48.25 75 ASN A CA 1
ATOM 635 C C . ASN A 1 75 ? -14.587 10.619 40.046 1.00 48.25 75 ASN A C 1
ATOM 637 O O . ASN A 1 75 ? -15.040 10.494 38.911 1.00 48.25 75 ASN A O 1
ATOM 641 N N . LYS A 1 76 ? -15.357 10.638 41.139 1.00 51.59 76 LYS A N 1
ATOM 642 C CA . LYS A 1 76 ? -16.804 10.860 41.142 1.00 51.59 76 LYS A CA 1
ATOM 643 C C . LYS A 1 76 ? -17.079 12.302 40.702 1.00 51.59 76 LYS A C 1
ATOM 645 O O . LYS A 1 76 ? -17.380 13.154 41.531 1.00 51.59 76 LYS A O 1
ATOM 650 N N . ASN A 1 77 ? -16.982 12.576 39.407 1.00 51.38 77 ASN A N 1
ATOM 651 C CA . ASN A 1 77 ? -17.691 13.706 38.825 1.00 51.38 77 ASN A CA 1
ATOM 652 C C . ASN A 1 77 ? -19.081 13.200 38.456 1.00 51.38 77 ASN A C 1
ATOM 654 O O . ASN A 1 77 ? -19.230 12.294 37.641 1.00 51.38 77 ASN A O 1
ATOM 658 N N . ASN A 1 78 ? -20.078 13.750 39.147 1.00 57.03 78 ASN A N 1
ATOM 659 C CA . ASN A 1 78 ? -21.494 13.430 39.032 1.00 57.03 78 ASN A CA 1
ATOM 660 C C . ASN A 1 78 ? -22.020 13.687 37.609 1.00 57.03 78 ASN A C 1
ATOM 662 O O . ASN A 1 78 ? -22.654 14.704 37.346 1.00 57.03 78 ASN A O 1
ATOM 666 N N . ILE A 1 79 ? -21.788 12.746 36.699 1.00 54.75 79 ILE A N 1
ATOM 667 C CA . ILE A 1 79 ? -22.679 12.494 35.573 1.00 54.75 79 ILE A CA 1
ATOM 668 C C . ILE A 1 79 ? -23.518 11.301 36.002 1.00 54.75 79 ILE A C 1
ATOM 670 O O . ILE A 1 79 ? -23.009 10.194 36.178 1.00 54.75 79 ILE A O 1
ATOM 674 N N . SER A 1 80 ? -24.800 11.556 36.243 1.00 56.12 80 SER A N 1
ATOM 675 C CA . SER A 1 80 ? -25.810 10.567 36.606 1.00 56.12 80 SER A CA 1
ATOM 676 C C . SER A 1 80 ? -26.029 9.589 35.445 1.00 56.12 80 SER A C 1
ATOM 678 O O . SER A 1 80 ? -27.034 9.655 34.747 1.00 56.12 80 SER A O 1
ATOM 680 N N . ILE A 1 81 ? -25.087 8.674 35.216 1.00 59.25 81 ILE A N 1
ATOM 681 C CA . ILE A 1 81 ? -25.222 7.548 34.283 1.00 59.25 81 ILE A CA 1
ATOM 682 C C . ILE A 1 81 ? -25.815 6.343 35.032 1.00 59.25 81 ILE A C 1
ATOM 684 O O . ILE A 1 81 ? -25.368 5.207 34.987 1.00 59.25 81 ILE A O 1
ATOM 688 N N . SER A 1 82 ? -26.889 6.598 35.771 1.00 55.62 82 SER A N 1
ATOM 689 C CA . SER A 1 82 ? -27.554 5.607 36.623 1.00 55.62 82 SER A CA 1
ATOM 690 C C . SER A 1 82 ? -28.431 4.613 35.845 1.00 55.62 82 SER A C 1
ATOM 692 O O . SER A 1 82 ? -29.318 4.008 36.437 1.00 55.62 82 SER A O 1
ATOM 694 N N . SER A 1 83 ? -28.253 4.465 34.528 1.00 64.12 83 SER A N 1
ATOM 695 C CA . SER A 1 83 ? -29.130 3.617 33.706 1.00 64.12 83 SER A CA 1
ATOM 696 C C . SER A 1 83 ? -28.444 2.904 32.538 1.00 64.12 83 SER A C 1
ATOM 698 O O . SER A 1 83 ? -29.132 2.310 31.707 1.00 64.12 83 SER A O 1
ATOM 700 N N . LEU A 1 84 ? -27.115 2.927 32.436 1.00 64.50 84 LEU A N 1
ATOM 701 C CA . LEU A 1 84 ? -26.461 2.021 31.497 1.00 64.50 84 LEU A CA 1
ATOM 702 C C . LEU A 1 84 ? -26.454 0.650 32.170 1.00 64.50 84 LEU A C 1
ATOM 704 O O . LEU A 1 84 ? -25.799 0.455 33.192 1.00 64.50 84 LEU A O 1
ATOM 708 N N . GLY A 1 85 ? -27.308 -0.243 31.664 1.00 67.00 85 GLY A N 1
ATOM 709 C CA . GLY A 1 85 ? -27.407 -1.624 32.124 1.00 67.00 85 GLY A CA 1
ATOM 710 C C . GLY A 1 85 ? -26.073 -2.370 31.998 1.00 67.00 85 GLY A C 1
ATOM 711 O O . GLY A 1 85 ? -25.056 -1.776 31.631 1.00 67.00 85 GLY A O 1
ATOM 712 N N . PRO A 1 86 ? -26.051 -3.678 32.302 1.00 78.88 86 PRO A N 1
ATOM 713 C CA . PRO A 1 86 ? -24.835 -4.461 32.161 1.00 78.88 86 PRO A CA 1
ATOM 714 C C . PRO A 1 86 ? -24.232 -4.252 30.764 1.00 78.88 86 PRO A C 1
ATOM 716 O O . PRO A 1 86 ? -24.996 -4.191 29.792 1.00 78.88 86 PRO A O 1
ATOM 719 N N . PRO A 1 87 ? -22.897 -4.114 30.658 1.00 79.69 87 PRO A N 1
ATOM 720 C CA . PRO A 1 87 ? -22.238 -3.938 29.374 1.00 79.69 87 PRO A CA 1
ATOM 721 C C . PRO A 1 87 ? -22.713 -5.027 28.407 1.00 79.69 87 PRO A C 1
ATOM 723 O O . PRO A 1 87 ? -22.868 -6.184 28.826 1.00 79.69 87 PRO A O 1
ATOM 726 N N . PRO A 1 88 ? -23.001 -4.668 27.142 1.00 77.81 88 PRO A N 1
ATOM 727 C CA . PRO A 1 88 ? -23.458 -5.637 26.165 1.00 77.81 88 PRO A CA 1
ATOM 728 C C . PRO A 1 88 ? -22.426 -6.755 26.083 1.00 77.81 88 PRO A C 1
ATOM 730 O O . PRO A 1 88 ? -21.217 -6.507 26.072 1.00 77.81 88 PRO A O 1
ATOM 733 N N . LYS A 1 89 ? -22.908 -7.998 26.077 1.00 83.50 89 LYS A N 1
ATOM 734 C CA . LYS A 1 89 ? -22.027 -9.141 25.861 1.00 83.50 89 LYS A CA 1
ATOM 735 C C . LYS A 1 89 ? -21.328 -8.943 24.510 1.00 83.50 89 LYS A C 1
ATOM 737 O O . LYS A 1 89 ? -21.998 -8.492 23.577 1.00 83.50 89 LYS A O 1
ATOM 742 N N . PRO A 1 90 ? -20.018 -9.234 24.408 1.00 79.69 90 PRO A N 1
ATOM 743 C CA . PRO A 1 90 ? -19.335 -9.212 23.124 1.00 79.69 90 PRO A CA 1
ATOM 744 C C . PRO A 1 90 ? -20.137 -10.069 22.152 1.00 79.69 90 PRO A C 1
ATOM 746 O O . PRO A 1 90 ? -20.555 -11.175 22.503 1.00 79.69 90 PRO A O 1
ATOM 749 N N . ILE A 1 91 ? -20.425 -9.495 20.987 1.00 77.12 91 ILE A N 1
ATOM 750 C CA . ILE A 1 91 ? -21.211 -10.182 19.975 1.00 77.12 91 ILE A CA 1
ATOM 751 C C . ILE A 1 91 ? -20.389 -11.374 19.510 1.00 77.12 91 ILE A C 1
ATOM 753 O O . ILE A 1 91 ? -19.225 -11.222 19.135 1.00 77.12 91 ILE A O 1
ATOM 757 N N . ASP A 1 92 ? -20.993 -12.551 19.589 1.00 77.50 92 ASP A N 1
ATOM 758 C CA . ASP A 1 92 ? -20.392 -13.757 19.064 1.00 77.50 92 ASP A CA 1
ATOM 759 C C . ASP A 1 92 ? -20.450 -13.688 17.535 1.00 77.50 92 ASP A C 1
ATOM 761 O O . ASP A 1 92 ? -21.536 -13.708 16.958 1.00 77.50 92 ASP A O 1
ATOM 765 N N . LEU A 1 93 ? -19.301 -13.544 16.865 1.00 67.94 93 LEU A N 1
ATOM 766 C CA . LEU A 1 93 ? -19.273 -13.410 15.402 1.00 67.94 93 LEU A CA 1
ATOM 767 C C . LEU A 1 93 ? -19.843 -14.658 14.703 1.00 67.94 93 LEU A C 1
ATOM 769 O O . LEU A 1 93 ? -20.380 -14.532 13.602 1.00 67.94 93 LEU A O 1
ATOM 773 N N . SER A 1 94 ? -19.836 -15.825 15.366 1.00 67.75 94 SER A N 1
ATOM 774 C CA . SER A 1 94 ? -20.519 -17.028 14.876 1.00 67.75 94 SER A CA 1
ATOM 775 C C . SER A 1 94 ? -22.044 -16.904 14.806 1.00 67.75 94 SER A C 1
ATOM 777 O O . SER A 1 94 ? -22.661 -17.621 14.022 1.00 67.75 94 SER A O 1
ATOM 779 N N . GLU A 1 95 ? -22.673 -15.991 15.556 1.00 69.44 95 GLU A N 1
ATOM 780 C CA . GLU A 1 95 ? -24.122 -15.742 15.480 1.00 69.44 95 GLU A CA 1
ATOM 781 C C . GLU A 1 95 ? -24.524 -15.067 14.154 1.00 69.44 95 GLU A C 1
ATOM 783 O O . GLU A 1 95 ? -25.654 -15.231 13.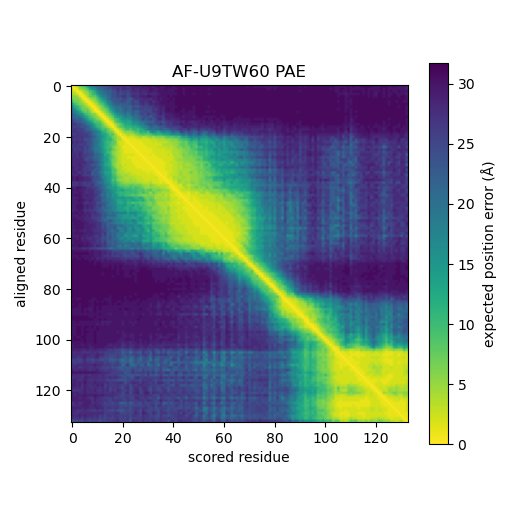695 1.00 69.44 95 GLU A O 1
ATOM 788 N N . PHE A 1 96 ? -23.587 -14.382 13.485 1.00 68.94 96 PHE A N 1
ATOM 789 C CA . PHE A 1 96 ? -23.791 -13.822 12.144 1.00 68.94 96 PHE A CA 1
ATOM 790 C C . PHE A 1 96 ? -23.505 -14.809 11.009 1.00 68.94 96 PHE A C 1
ATOM 792 O O . PHE A 1 96 ? -23.648 -14.441 9.846 1.00 68.94 96 PHE A O 1
ATOM 799 N N . GLY A 1 97 ? -23.117 -16.048 11.327 1.00 60.41 97 GLY A N 1
ATOM 800 C CA . GLY A 1 97 ? -22.794 -17.061 10.323 1.00 60.41 97 GLY A CA 1
ATOM 801 C C . GLY A 1 97 ? -21.565 -16.732 9.476 1.00 60.41 97 GLY A C 1
ATOM 802 O O . GLY A 1 97 ? -21.386 -17.373 8.449 1.00 60.41 97 GLY A O 1
ATOM 803 N N . LEU A 1 98 ? -20.745 -15.765 9.903 1.00 59.22 98 LEU A N 1
ATOM 804 C CA . LEU A 1 98 ? -19.497 -15.410 9.237 1.00 59.22 98 LEU A CA 1
ATOM 805 C C . LEU A 1 98 ? -18.475 -16.498 9.565 1.00 59.22 98 LEU A C 1
ATOM 807 O O . LEU A 1 98 ? -17.895 -16.508 10.654 1.00 59.22 98 LEU A O 1
ATOM 811 N N . ASP A 1 99 ? -18.313 -17.459 8.661 1.00 60.66 99 ASP A N 1
ATOM 812 C CA . ASP A 1 99 ? -17.165 -18.353 8.711 1.00 60.66 99 ASP A CA 1
ATOM 813 C C . ASP A 1 99 ? -15.894 -17.578 8.314 1.00 60.66 99 ASP A C 1
ATOM 815 O O . ASP A 1 99 ? -15.954 -16.504 7.715 1.00 60.66 99 ASP A O 1
ATOM 819 N N . ASP A 1 100 ? -14.712 -18.092 8.656 1.00 56.41 100 ASP A N 1
ATOM 820 C CA . ASP A 1 100 ? -13.446 -17.426 8.306 1.00 56.41 100 ASP A CA 1
ATOM 821 C C . ASP A 1 100 ? -13.263 -17.250 6.775 1.00 56.41 100 ASP A C 1
ATOM 823 O O . ASP A 1 100 ? -12.370 -16.524 6.335 1.00 56.41 100 ASP A O 1
ATOM 827 N N . TYR A 1 101 ? -14.111 -17.891 5.957 1.00 56.78 101 TYR A N 1
ATOM 828 C CA . TYR A 1 101 ? -14.179 -17.727 4.504 1.00 56.78 101 TYR A CA 1
ATOM 829 C C . TYR A 1 101 ? -14.923 -16.447 4.084 1.00 56.78 101 TYR A C 1
ATOM 831 O O . TYR A 1 101 ? -14.525 -15.836 3.093 1.00 56.78 101 TYR A O 1
ATOM 839 N N . ASP A 1 102 ? -15.932 -16.009 4.840 1.00 58.00 102 ASP A N 1
ATOM 840 C CA . ASP A 1 102 ? -16.668 -14.750 4.627 1.00 58.00 102 ASP A CA 1
ATOM 841 C C . ASP A 1 102 ? -15.846 -13.492 4.964 1.00 58.00 102 ASP A C 1
ATOM 843 O O . ASP A 1 102 ? -16.255 -12.367 4.666 1.00 58.00 102 ASP A O 1
ATOM 847 N N . LEU A 1 103 ? -14.677 -13.647 5.595 1.00 61.12 103 LEU A N 1
ATOM 848 C CA . LEU A 1 103 ? -13.806 -12.517 5.928 1.00 61.12 103 LEU A CA 1
ATOM 849 C C . LEU A 1 103 ? -12.957 -12.035 4.748 1.00 61.12 103 LEU A C 1
ATOM 851 O O . LEU A 1 103 ? -12.453 -10.913 4.800 1.00 61.12 103 LEU A O 1
ATOM 855 N N . ASN A 1 104 ? -12.791 -12.839 3.693 1.00 69.00 104 ASN A N 1
ATOM 856 C CA . ASN A 1 104 ? -11.867 -12.528 2.603 1.00 69.00 104 ASN A CA 1
ATOM 857 C C . ASN A 1 104 ? -12.570 -12.414 1.245 1.00 69.00 104 ASN A C 1
ATOM 859 O O . ASN A 1 104 ? -12.194 -13.086 0.292 1.00 69.00 104 ASN A O 1
ATOM 863 N N . ASN A 1 105 ? -13.571 -11.535 1.143 1.00 84.50 105 ASN A N 1
ATOM 864 C CA . ASN A 1 105 ? -14.401 -11.328 -0.055 1.00 84.50 105 ASN A CA 1
ATOM 865 C C . ASN A 1 105 ? -13.695 -10.540 -1.178 1.00 84.50 105 ASN A C 1
ATOM 867 O O . ASN A 1 105 ? -14.328 -9.748 -1.876 1.00 84.50 105 ASN A O 1
ATOM 871 N N . TRP A 1 106 ? -12.390 -10.730 -1.363 1.00 92.56 106 TRP A N 1
ATOM 872 C CA . TRP A 1 106 ? -11.596 -9.995 -2.347 1.00 92.56 106 TRP A CA 1
ATOM 873 C C . TRP A 1 106 ? -11.148 -10.884 -3.499 1.00 92.56 106 TRP A C 1
ATOM 875 O O . TRP A 1 106 ? -10.815 -12.056 -3.329 1.00 92.56 106 TRP A O 1
ATOM 885 N N . CYS A 1 107 ? -11.129 -10.299 -4.691 1.00 94.00 107 CYS A N 1
ATOM 886 C CA . CYS A 1 107 ? -10.619 -10.920 -5.897 1.00 94.00 107 CYS A CA 1
ATOM 887 C C . CYS A 1 107 ? -9.121 -11.196 -5.731 1.00 94.00 107 CYS A C 1
ATOM 889 O O . CYS A 1 107 ? -8.350 -10.261 -5.507 1.00 94.00 107 CYS A O 1
ATOM 891 N N . CYS A 1 108 ? -8.689 -12.445 -5.916 1.00 92.12 108 CYS A N 1
ATOM 892 C CA . CYS A 1 108 ? -7.286 -12.840 -5.746 1.00 92.12 108 CYS A CA 1
ATOM 893 C C . CYS A 1 108 ? -6.331 -12.245 -6.800 1.00 92.12 108 CYS A C 1
ATOM 895 O O . CYS A 1 108 ? -5.115 -12.373 -6.670 1.00 92.12 108 CYS A O 1
ATOM 897 N N . ILE A 1 109 ? -6.870 -11.582 -7.830 1.00 95.12 109 ILE A N 1
ATOM 898 C CA . ILE A 1 109 ? -6.105 -10.950 -8.911 1.00 95.12 109 ILE A CA 1
ATOM 899 C C . ILE A 1 109 ? -5.965 -9.438 -8.688 1.00 95.12 109 ILE A C 1
ATOM 901 O O . ILE A 1 109 ? -4.855 -8.910 -8.734 1.00 95.12 109 ILE A O 1
ATOM 905 N N . CYS A 1 110 ? -7.076 -8.729 -8.455 1.00 95.94 110 CYS A N 1
ATOM 906 C CA . CYS A 1 110 ? -7.099 -7.261 -8.410 1.00 95.94 110 CYS A CA 1
ATOM 907 C C . CYS A 1 110 ? -7.434 -6.656 -7.037 1.00 95.94 110 CYS A C 1
ATOM 909 O O . CYS A 1 110 ? -7.371 -5.437 -6.894 1.00 95.94 110 CYS A O 1
ATOM 911 N N . ASN A 1 111 ? -7.768 -7.472 -6.032 1.00 93.19 111 ASN A N 1
ATOM 912 C CA . ASN A 1 111 ? -8.244 -7.047 -4.706 1.00 93.19 111 ASN A CA 1
ATOM 913 C C . ASN A 1 111 ? -9.529 -6.191 -4.709 1.00 93.19 111 ASN A C 1
ATOM 915 O O . ASN A 1 111 ? -9.840 -5.553 -3.706 1.00 93.19 111 ASN A O 1
ATOM 919 N N . GLU A 1 112 ? -10.282 -6.163 -5.811 1.00 92.81 112 GLU A N 1
ATOM 920 C CA . GLU A 1 112 ? -11.653 -5.636 -5.818 1.00 92.81 112 GLU A CA 1
ATOM 921 C C . GLU A 1 112 ? -12.624 -6.637 -5.175 1.00 92.81 112 GLU A C 1
ATOM 923 O O . GLU A 1 112 ? -12.273 -7.797 -4.959 1.00 92.81 112 GLU A O 1
ATOM 928 N N . ASP A 1 113 ? -13.857 -6.212 -4.898 1.00 92.88 113 ASP A N 1
ATOM 929 C CA . ASP A 1 113 ? -14.880 -7.081 -4.313 1.00 92.88 113 ASP A CA 1
ATOM 930 C C . ASP A 1 113 ? -15.136 -8.313 -5.199 1.00 92.88 113 ASP A C 1
ATOM 932 O O . ASP A 1 113 ? -15.495 -8.217 -6.381 1.00 92.88 113 ASP A O 1
ATOM 936 N N . ALA A 1 114 ? -14.952 -9.496 -4.619 1.00 93.69 114 ALA A N 1
ATOM 937 C CA . ALA A 1 114 ? -15.251 -10.750 -5.279 1.00 93.69 114 ALA A CA 1
ATOM 938 C C . ALA A 1 114 ? -16.737 -11.084 -5.170 1.00 93.69 114 ALA A C 1
ATOM 940 O O . ALA A 1 114 ? -17.353 -10.980 -4.111 1.00 93.69 114 ALA A O 1
ATOM 941 N N . ILE A 1 115 ? -17.297 -11.554 -6.282 1.00 92.56 115 ILE A N 1
ATOM 942 C CA . ILE A 1 115 ? -18.693 -12.008 -6.364 1.00 92.56 115 ILE A CA 1
ATOM 943 C C . ILE A 1 115 ? -18.818 -13.432 -6.919 1.00 92.56 115 ILE A C 1
ATOM 945 O O . ILE A 1 115 ? -19.914 -13.991 -6.957 1.00 92.56 115 ILE A O 1
ATOM 949 N N . ILE A 1 116 ? -17.704 -14.030 -7.355 1.00 92.00 116 ILE A N 1
ATOM 950 C CA . ILE A 1 116 ? -17.642 -15.377 -7.922 1.00 92.00 116 ILE A CA 1
ATOM 951 C C . ILE A 1 116 ? -16.657 -16.205 -7.100 1.00 92.00 116 ILE A C 1
ATOM 953 O O . ILE A 1 116 ? -15.518 -15.794 -6.900 1.00 92.00 116 ILE A O 1
ATOM 957 N N . LYS A 1 117 ? -17.084 -17.400 -6.678 1.00 92.06 117 LYS A N 1
ATOM 958 C CA . LYS A 1 117 ? -16.226 -18.425 -6.069 1.00 92.06 117 LYS A CA 1
ATOM 959 C C . LYS A 1 117 ? -16.015 -19.569 -7.059 1.00 92.06 117 LYS A C 1
ATOM 961 O O . LYS A 1 117 ? -16.973 -20.274 -7.388 1.00 92.06 117 LYS A O 1
ATOM 966 N N . CYS A 1 118 ? -14.784 -19.759 -7.533 1.00 92.00 118 CYS A N 1
ATOM 967 C CA . CYS A 1 118 ? -14.442 -20.850 -8.446 1.00 92.00 118 CYS A CA 1
ATOM 968 C C . CYS A 1 118 ? -14.394 -22.181 -7.679 1.00 92.00 118 CYS A C 1
ATOM 970 O O . CYS A 1 118 ? -13.646 -22.326 -6.717 1.00 92.00 118 CYS A O 1
ATOM 972 N N . ARG A 1 119 ? -15.181 -23.180 -8.101 1.00 89.75 119 ARG A N 1
ATOM 973 C CA . ARG A 1 119 ? -15.184 -24.513 -7.460 1.00 89.75 119 ARG A CA 1
ATOM 974 C C . ARG A 1 119 ? -14.017 -25.396 -7.891 1.00 89.75 119 ARG A C 1
ATOM 976 O O . ARG A 1 119 ? -13.635 -26.278 -7.135 1.00 89.75 119 ARG A O 1
ATOM 983 N N . ASP A 1 120 ? -13.472 -25.137 -9.073 1.00 90.69 120 ASP A N 1
ATOM 984 C CA . ASP A 1 120 ? -12.367 -25.903 -9.656 1.00 90.69 120 ASP A CA 1
ATOM 985 C C . ASP A 1 120 ? -10.987 -25.313 -9.304 1.00 90.69 120 ASP A C 1
ATOM 987 O O . ASP A 1 120 ? -9.964 -25.917 -9.607 1.00 90.69 120 ASP A O 1
ATOM 991 N N . CYS A 1 121 ? -10.968 -24.148 -8.647 1.00 89.19 121 CYS A N 1
ATOM 992 C CA . CYS A 1 121 ? -9.779 -23.392 -8.250 1.00 89.19 121 CYS A CA 1
ATOM 993 C C . CYS A 1 121 ? -9.649 -23.342 -6.714 1.00 89.19 121 CYS A C 1
ATOM 995 O O . CYS A 1 121 ? -9.415 -22.283 -6.148 1.00 89.19 121 CYS A O 1
ATOM 997 N N . ASP A 1 122 ? -9.954 -24.441 -6.017 1.00 86.12 122 ASP A N 1
ATOM 998 C CA . ASP A 1 122 ? -9.884 -24.538 -4.545 1.00 86.12 122 ASP A CA 1
ATOM 999 C C . ASP A 1 122 ? -10.688 -23.472 -3.765 1.00 86.12 122 ASP A C 1
ATOM 1001 O O . ASP A 1 122 ? -10.439 -23.190 -2.591 1.00 86.12 122 ASP A O 1
ATOM 1005 N N . GLY A 1 123 ? -11.730 -22.915 -4.389 1.00 86.06 123 GLY A N 1
ATOM 1006 C CA . GLY A 1 123 ? -12.559 -21.885 -3.775 1.00 86.06 123 GLY A CA 1
ATOM 1007 C C . GLY A 1 123 ? -12.006 -20.467 -3.898 1.00 86.06 123 GLY A C 1
ATOM 1008 O O . GLY A 1 123 ? -12.483 -19.612 -3.150 1.00 86.06 123 GLY A O 1
ATOM 1009 N N . ASP A 1 124 ? -11.068 -20.217 -4.819 1.00 91.81 124 ASP A N 1
ATOM 1010 C CA . ASP A 1 124 ? -10.570 -18.877 -5.135 1.00 91.81 124 ASP A CA 1
ATOM 1011 C C . ASP A 1 124 ? -11.706 -17.926 -5.537 1.00 91.81 124 ASP A C 1
ATOM 1013 O O . ASP A 1 124 ? -12.685 -18.297 -6.202 1.00 91.81 124 ASP A O 1
ATOM 1017 N N . LEU A 1 125 ? -11.557 -16.676 -5.106 1.00 93.12 125 LEU A N 1
ATOM 1018 C CA . LEU A 1 125 ? -12.545 -15.620 -5.246 1.00 93.12 125 LEU A CA 1
ATOM 1019 C C . LEU A 1 125 ? -12.126 -14.636 -6.340 1.00 93.12 125 LEU A C 1
ATOM 1021 O O . LEU A 1 125 ? -10.983 -14.184 -6.383 1.00 93.12 125 LEU A O 1
ATOM 1025 N N . TYR A 1 126 ? -13.071 -14.286 -7.212 1.00 94.44 126 TYR A N 1
ATOM 1026 C CA . TYR A 1 126 ? -12.846 -13.428 -8.375 1.00 94.44 126 TYR A CA 1
ATOM 1027 C C . TYR A 1 126 ? -13.931 -12.352 -8.502 1.00 94.44 126 TYR A C 1
ATOM 1029 O O . TYR A 1 126 ? -15.096 -12.556 -8.137 1.00 94.44 126 TYR A O 1
ATOM 1037 N N . CYS A 1 127 ? -13.563 -11.204 -9.074 1.00 95.56 127 CYS A N 1
ATOM 1038 C CA . CYS A 1 127 ? -14.528 -10.235 -9.588 1.00 95.56 127 CYS A CA 1
ATOM 1039 C C . CYS A 1 127 ? -15.034 -10.668 -10.978 1.00 95.56 127 CYS A C 1
ATOM 1041 O O . CYS A 1 127 ? -14.441 -11.524 -11.639 1.00 95.56 127 CYS A O 1
ATOM 1043 N N . GLN A 1 128 ? -16.123 -10.055 -11.453 1.00 95.31 128 GLN A N 1
ATOM 1044 C CA . GLN A 1 128 ? -16.723 -10.396 -12.751 1.00 95.31 128 GLN A CA 1
ATOM 1045 C C . GLN A 1 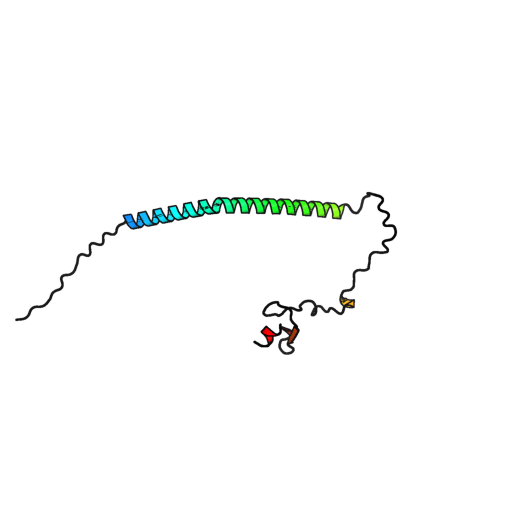128 ? -15.750 -10.231 -13.928 1.00 95.31 128 GLN A C 1
ATOM 1047 O O . GLN A 1 128 ? -15.824 -10.994 -14.888 1.00 95.31 128 GLN A O 1
ATOM 1052 N N . SER A 1 129 ? -14.874 -9.221 -13.869 1.00 96.06 129 SER A N 1
ATOM 1053 C CA . SER A 1 129 ? -13.927 -8.928 -14.947 1.00 96.06 129 SER A CA 1
ATOM 1054 C C . SER A 1 129 ? -12.819 -9.974 -14.997 1.00 96.06 129 SER A C 1
ATOM 1056 O O . SER A 1 129 ? -12.641 -10.603 -16.030 1.00 96.06 129 SER A O 1
ATOM 1058 N N . CYS A 1 130 ? -12.139 -10.217 -13.872 1.00 95.69 130 CYS A N 1
ATOM 1059 C CA . CYS A 1 130 ? -11.007 -11.142 -13.810 1.00 95.69 130 CYS A CA 1
ATOM 1060 C C . CYS A 1 130 ? -11.396 -12.612 -14.022 1.00 95.69 130 CYS A C 1
ATOM 1062 O O . CYS A 1 130 ? -10.544 -13.404 -14.395 1.00 95.69 130 CYS A O 1
ATOM 1064 N N . PHE A 1 131 ? -12.655 -12.993 -13.776 1.00 94.81 131 PHE A N 1
ATOM 1065 C CA . PHE A 1 131 ? -13.129 -14.346 -14.087 1.00 94.81 131 PHE A CA 1
ATOM 1066 C C . PHE A 1 131 ? -13.408 -14.559 -15.586 1.00 94.81 131 PHE A C 1
ATOM 1068 O O . PHE A 1 131 ? -13.366 -15.687 -16.068 1.00 94.81 131 PHE A O 1
ATOM 1075 N N . ASN A 1 132 ? -13.748 -13.488 -16.310 1.00 93.50 132 ASN A N 1
ATOM 1076 C CA . ASN A 1 132 ? -14.128 -13.538 -17.724 1.00 93.50 132 ASN A CA 1
ATOM 1077 C C . ASN A 1 132 ? -12.961 -13.256 -18.686 1.00 93.50 132 ASN A C 1
ATOM 1079 O O . ASN A 1 132 ? -13.140 -13.410 -19.896 1.00 93.50 132 ASN A O 1
ATOM 1083 N N . GLU A 1 133 ? -11.836 -12.772 -18.162 1.00 90.88 133 GLU A N 1
ATOM 1084 C CA . GLU A 1 133 ? -10.587 -12.534 -18.896 1.00 90.88 133 GLU A CA 1
ATOM 1085 C C . GLU A 1 133 ? -9.834 -13.846 -19.152 1.00 90.88 133 GLU A C 1
ATOM 1087 O O . GLU A 1 133 ? -9.389 -14.038 -20.308 1.00 90.88 133 GLU A O 1
#